Protein AF-A0A3B0VD08-F1 (afdb_monomer)

Nearest PDB structures (foldseek):
  7d98-assembly1_Q  TM=5.015E-01  e=8.972E+00  Cupriavidus necator

Radius of gyration: 12.97 Å; Cα contacts (8 Å, |Δi|>4): 31; chains: 1; bounding box: 24×18×38 Å

Solvent-accessible surface area (backbone atoms only — not comparable to full-atom values): 2900 Å² total; per-residue (Å²): 112,72,67,58,54,52,49,30,36,74,70,63,73,32,65,46,49,79,54,94,95,44,78,44,66,49,72,67,40,52,53,51,48,53,52,54,52,51,53,52,51,56,57,55,66,72,77,109

Mean predicted aligned error: 5.1 Å

pLDDT: mean 85.9, std 9.35, range [50.53, 93.19]

Organism: NCBI:txid652676

Sequence (48 aa):
SQEYLSLLARTGRLEAVKRSRIWHTTRQALETYLSSMRKKQVSQNKLN

Foldseek 3Di:
DV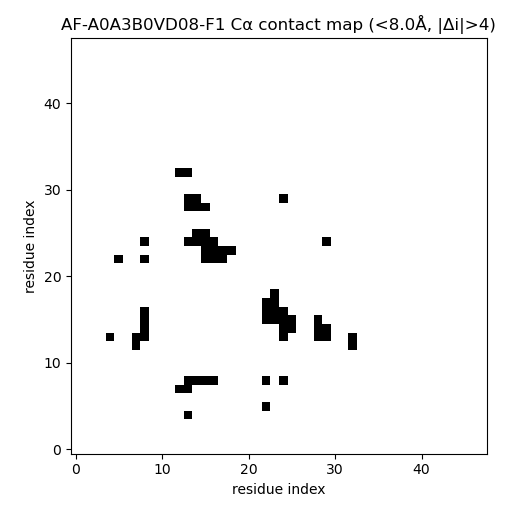VVVVVCQVVVVFDWDDDPPDTHHDPVSVVVSVVVVVVVVVVVVVVD

Structure (mmCIF, N/CA/C/O backbone):
data_AF-A0A3B0VD08-F1
#
_entry.id   AF-A0A3B0VD08-F1
#
loop_
_atom_site.group_PDB
_atom_site.id
_atom_site.type_symbol
_atom_site.label_atom_id
_atom_site.label_alt_id
_atom_site.label_comp_id
_atom_site.label_asym_id
_atom_site.label_entity_id
_atom_site.label_seq_id
_atom_site.pdbx_PDB_ins_code
_atom_site.Cartn_x
_atom_site.Cartn_y
_atom_site.Cartn_z
_atom_site.occupancy
_atom_site.B_iso_or_equiv
_atom_site.auth_seq_id
_atom_site.auth_comp_id
_atom_site.auth_asym_id
_atom_site.auth_atom_id
_atom_site.pdbx_PDB_model_num
ATOM 1 N N . SER A 1 1 ? 5.370 14.104 -0.409 1.00 81.69 1 SER A N 1
ATOM 2 C CA . SER A 1 1 ? 6.558 14.106 -1.289 1.00 81.69 1 SER A CA 1
ATOM 3 C C . SER A 1 1 ? 6.681 12.765 -2.010 1.00 81.69 1 SER A C 1
ATOM 5 O O . SER A 1 1 ? 6.162 11.765 -1.520 1.00 81.69 1 SER A O 1
ATOM 7 N N . GLN A 1 2 ? 7.338 12.731 -3.175 1.00 85.25 2 GLN A N 1
ATOM 8 C CA . GLN A 1 2 ? 7.543 11.510 -3.976 1.00 85.25 2 GLN A CA 1
ATOM 9 C C . GLN A 1 2 ? 8.438 10.474 -3.272 1.00 85.25 2 GLN A C 1
ATOM 11 O O . GLN A 1 2 ? 8.211 9.267 -3.381 1.00 85.25 2 GLN A O 1
ATOM 16 N N . GLU A 1 3 ? 9.421 10.936 -2.500 1.00 88.75 3 GLU A N 1
ATOM 17 C CA . GLU A 1 3 ? 10.307 10.081 -1.699 1.00 88.75 3 GLU A CA 1
ATOM 18 C C . GLU A 1 3 ? 9.531 9.266 -0.661 1.00 88.75 3 GLU A C 1
ATOM 20 O O . GLU A 1 3 ? 9.763 8.067 -0.508 1.00 88.75 3 GLU A O 1
ATOM 25 N N . TYR A 1 4 ? 8.541 9.883 -0.009 1.00 89.94 4 TYR A N 1
ATOM 26 C CA . TYR A 1 4 ? 7.698 9.206 0.972 1.00 89.94 4 TYR A CA 1
ATOM 27 C C . TYR A 1 4 ? 6.885 8.068 0.342 1.00 89.94 4 TYR A C 1
ATOM 29 O O . TYR A 1 4 ? 6.840 6.963 0.877 1.00 89.94 4 TYR A O 1
ATOM 37 N N . LEU A 1 5 ? 6.310 8.295 -0.842 1.00 86.12 5 LEU A N 1
ATOM 38 C CA . LEU A 1 5 ? 5.595 7.250 -1.584 1.00 86.12 5 LEU A CA 1
ATOM 39 C C . LEU A 1 5 ? 6.533 6.114 -2.012 1.00 86.12 5 LEU A C 1
ATOM 41 O O . LEU A 1 5 ? 6.168 4.942 -1.929 1.00 86.12 5 LEU A O 1
ATOM 45 N N . SER A 1 6 ? 7.764 6.450 -2.402 1.00 87.94 6 SER A N 1
ATOM 46 C CA . SER A 1 6 ? 8.784 5.460 -2.765 1.00 87.94 6 SER A CA 1
ATOM 47 C C . SER A 1 6 ? 9.192 4.595 -1.568 1.00 87.94 6 SER A C 1
ATOM 49 O O . SER A 1 6 ? 9.363 3.384 -1.706 1.00 87.94 6 SER A O 1
ATOM 51 N N . LEU A 1 7 ? 9.305 5.187 -0.376 1.00 92.38 7 LEU A N 1
ATOM 52 C CA . LEU A 1 7 ? 9.544 4.458 0.870 1.00 92.38 7 LEU A CA 1
ATOM 53 C C . LEU A 1 7 ? 8.382 3.509 1.202 1.00 92.38 7 LEU A C 1
ATOM 55 O O . LEU A 1 7 ? 8.613 2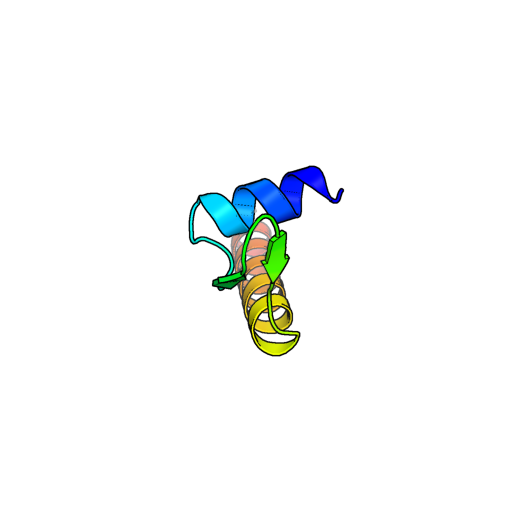.351 1.553 1.00 92.38 7 LEU A O 1
ATOM 59 N N . LEU A 1 8 ? 7.135 3.966 1.072 1.00 91.50 8 LEU A N 1
ATOM 60 C CA . LEU A 1 8 ? 5.955 3.138 1.343 1.00 91.50 8 LEU A CA 1
ATOM 61 C C . LEU A 1 8 ? 5.859 1.935 0.398 1.00 91.50 8 LEU A C 1
ATOM 63 O O . LEU A 1 8 ? 5.594 0.825 0.857 1.00 91.50 8 LEU A O 1
ATOM 67 N N . ALA A 1 9 ? 6.143 2.141 -0.889 1.00 91.81 9 ALA A N 1
ATOM 68 C CA . ALA A 1 9 ? 6.195 1.069 -1.878 1.00 91.81 9 ALA A CA 1
ATOM 69 C C . ALA A 1 9 ? 7.278 0.029 -1.536 1.00 91.81 9 ALA A C 1
ATOM 71 O O . ALA A 1 9 ? 7.028 -1.171 -1.568 1.00 91.81 9 ALA A O 1
ATOM 72 N N . AR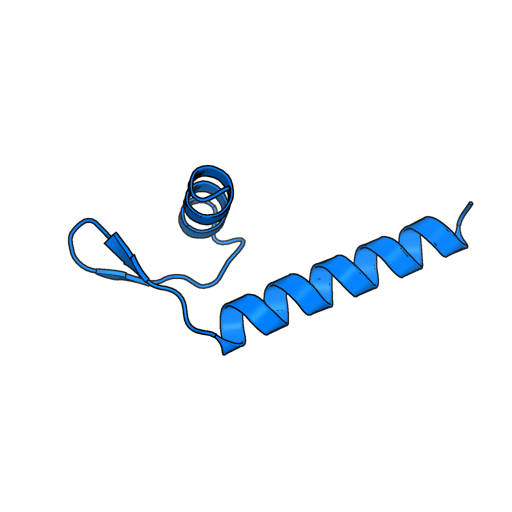G A 1 10 ? 8.472 0.481 -1.127 1.00 89.75 10 ARG A N 1
ATOM 73 C CA . ARG A 1 10 ? 9.587 -0.408 -0.749 1.00 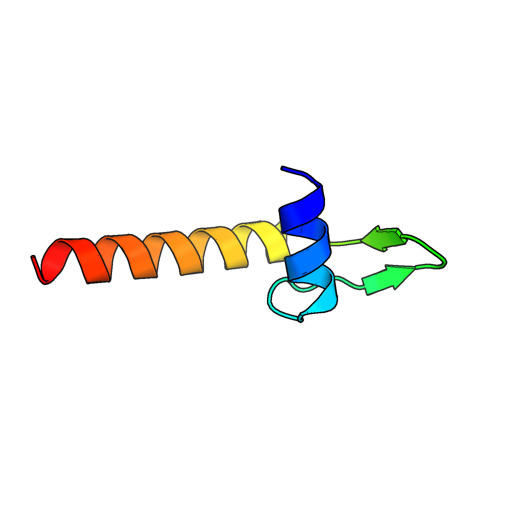89.75 10 ARG A CA 1
ATOM 74 C C . ARG A 1 10 ? 9.357 -1.176 0.551 1.00 89.75 10 ARG A C 1
ATOM 76 O O . ARG A 1 10 ? 9.885 -2.269 0.704 1.00 89.75 10 ARG A O 1
ATOM 83 N N . THR A 1 11 ? 8.628 -0.589 1.494 1.00 91.12 11 THR A N 1
ATOM 84 C CA . THR A 1 11 ? 8.340 -1.197 2.806 1.00 91.12 11 THR A CA 1
ATOM 85 C C . THR A 1 11 ? 7.106 -2.099 2.789 1.00 91.12 11 THR A C 1
ATOM 87 O O . THR A 1 11 ? 6.787 -2.695 3.812 1.00 91.12 11 THR A O 1
ATOM 90 N N . GLY A 1 12 ? 6.393 -2.189 1.657 1.00 87.62 12 GLY A N 1
ATOM 91 C CA . GLY A 1 12 ? 5.165 -2.979 1.527 1.00 87.62 12 GLY A CA 1
ATOM 92 C C . GLY A 1 12 ? 3.949 -2.368 2.231 1.00 87.62 12 GLY A C 1
ATOM 93 O O . GLY A 1 12 ? 2.909 -3.008 2.326 1.00 87.62 12 GLY A O 1
ATOM 94 N N . ARG A 1 13 ? 4.055 -1.126 2.725 1.00 87.94 13 ARG A N 1
ATOM 95 C CA . ARG A 1 13 ? 2.933 -0.402 3.353 1.00 87.94 13 ARG A CA 1
ATOM 96 C C . ARG A 1 13 ? 1.942 0.168 2.346 1.00 87.94 13 ARG A C 1
ATOM 98 O O . ARG A 1 13 ? 0.828 0.521 2.719 1.00 87.94 13 ARG A O 1
ATOM 105 N N . LEU A 1 14 ? 2.372 0.299 1.099 1.00 90.38 14 LEU A N 1
ATOM 106 C CA . LEU A 1 14 ? 1.536 0.657 -0.031 1.00 90.38 14 LEU A CA 1
ATOM 107 C C . LEU A 1 14 ? 1.681 -0.451 -1.065 1.00 90.38 14 LEU A C 1
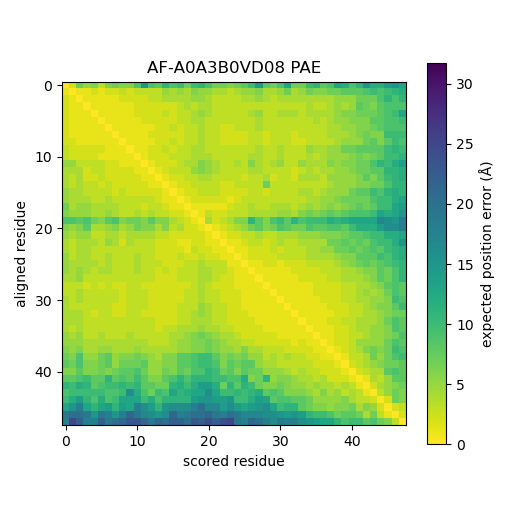ATOM 109 O O . LEU A 1 14 ? 2.803 -0.776 -1.455 1.00 90.38 14 LEU A O 1
ATOM 113 N N . GLU A 1 15 ? 0.557 -1.015 -1.504 1.00 90.88 15 GLU A N 1
ATOM 114 C CA . GLU A 1 15 ? 0.5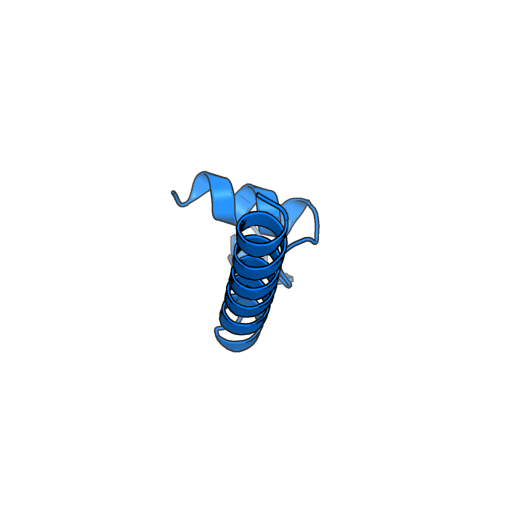62 -2.032 -2.551 1.00 90.88 15 GLU A CA 1
ATOM 115 C C . GLU A 1 15 ? 1.109 -1.428 -3.846 1.00 90.88 15 GLU A C 1
ATOM 117 O O . GLU A 1 15 ? 0.502 -0.563 -4.488 1.00 90.88 15 GLU A O 1
ATOM 122 N N . ALA A 1 16 ? 2.313 -1.863 -4.198 1.00 93.19 16 ALA A N 1
ATOM 123 C CA . ALA A 1 16 ? 3.034 -1.400 -5.361 1.00 93.19 16 ALA A CA 1
ATOM 124 C C . ALA A 1 16 ? 3.795 -2.566 -5.990 1.00 93.19 16 ALA A C 1
ATOM 126 O O . ALA A 1 16 ? 4.389 -3.397 -5.304 1.00 93.19 16 ALA A O 1
ATOM 127 N N . VAL A 1 17 ? 3.800 -2.604 -7.317 1.00 90.44 17 VAL A N 1
ATOM 128 C CA . VAL A 1 17 ? 4.499 -3.605 -8.115 1.00 90.44 17 VAL A CA 1
ATOM 129 C C . VAL A 1 17 ? 5.730 -2.958 -8.728 1.00 90.44 17 VAL A C 1
ATOM 131 O O . VAL A 1 17 ? 5.652 -1.922 -9.395 1.00 90.44 17 VAL A O 1
ATOM 134 N N . LYS A 1 18 ? 6.890 -3.582 -8.522 1.00 90.44 18 LYS A N 1
ATOM 135 C CA . LYS A 1 18 ? 8.128 -3.161 -9.173 1.00 90.44 18 LYS A CA 1
ATOM 136 C C . LYS A 1 18 ? 8.104 -3.611 -10.633 1.00 90.44 18 LYS A C 1
ATOM 138 O O . LYS A 1 18 ? 8.193 -4.803 -10.923 1.00 90.44 18 LYS A O 1
ATOM 143 N N . ARG A 1 19 ? 8.021 -2.660 -11.564 1.00 91.12 19 ARG A N 1
ATOM 144 C CA . ARG A 1 19 ? 8.243 -2.907 -12.994 1.00 91.12 19 ARG A CA 1
ATOM 145 C C . ARG A 1 19 ? 9.556 -2.262 -13.400 1.00 91.12 19 ARG A C 1
ATOM 147 O O . ARG A 1 19 ? 9.715 -1.046 -13.360 1.00 91.12 19 ARG A O 1
ATOM 154 N N . SER A 1 20 ? 10.509 -3.103 -13.799 1.00 88.88 20 SER A N 1
ATOM 155 C CA . SER A 1 20 ? 11.862 -2.678 -14.158 1.00 88.88 20 SER A CA 1
ATOM 156 C C . SER A 1 20 ? 12.525 -1.891 -13.010 1.00 88.88 20 SER A C 1
ATOM 158 O O . SER A 1 20 ? 12.859 -2.470 -11.972 1.00 88.88 20 SER A O 1
ATOM 160 N N . ARG A 1 21 ? 12.680 -0.571 -13.162 1.00 87.62 21 ARG A N 1
ATOM 161 C CA . ARG A 1 21 ? 13.293 0.338 -12.179 1.00 87.62 21 ARG A CA 1
ATOM 162 C C . ARG A 1 21 ? 12.287 1.230 -11.449 1.00 87.62 21 ARG A C 1
ATOM 164 O O . ARG A 1 21 ? 12.699 2.027 -10.612 1.00 87.62 21 ARG A O 1
ATOM 171 N N . ILE A 1 22 ? 10.995 1.101 -11.747 1.00 88.19 22 ILE A N 1
ATOM 172 C CA . ILE A 1 22 ? 9.950 1.996 -11.250 1.00 88.19 22 ILE A CA 1
ATOM 173 C C . ILE A 1 22 ? 8.947 1.200 -10.412 1.00 88.19 22 ILE A C 1
ATOM 175 O O . ILE A 1 22 ? 8.580 0.067 -10.733 1.00 88.19 22 ILE A O 1
ATOM 179 N N . TRP A 1 23 ? 8.521 1.800 -9.305 1.00 89.38 23 TRP A N 1
ATOM 180 C CA . TRP A 1 23 ? 7.422 1.291 -8.494 1.00 89.38 23 TRP A CA 1
ATOM 181 C C . TRP A 1 23 ? 6.111 1.849 -9.030 1.00 89.38 23 TRP A C 1
ATOM 183 O O . TRP A 1 23 ? 5.925 3.063 -9.077 1.00 89.38 23 TRP A O 1
ATOM 193 N N . HIS A 1 24 ? 5.207 0.959 -9.425 1.00 90.50 24 HIS A N 1
ATOM 194 C CA . HIS A 1 24 ? 3.873 1.321 -9.880 1.00 90.50 24 HIS A CA 1
ATOM 195 C C . HIS A 1 24 ? 2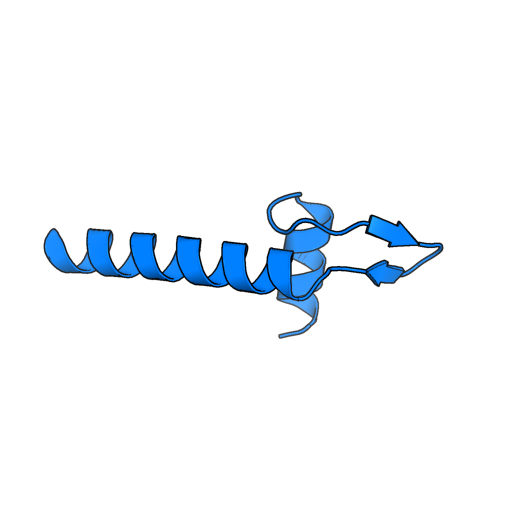.858 0.932 -8.819 1.00 90.50 24 HIS A C 1
ATOM 197 O O . HIS A 1 24 ? 2.911 -0.166 -8.278 1.00 90.50 24 HIS A O 1
ATOM 203 N N . THR A 1 25 ? 1.917 1.820 -8.541 1.00 93.00 25 THR A N 1
ATOM 204 C CA . THR A 1 25 ? 0.784 1.551 -7.654 1.00 93.00 25 THR A CA 1
ATOM 205 C C . THR A 1 25 ?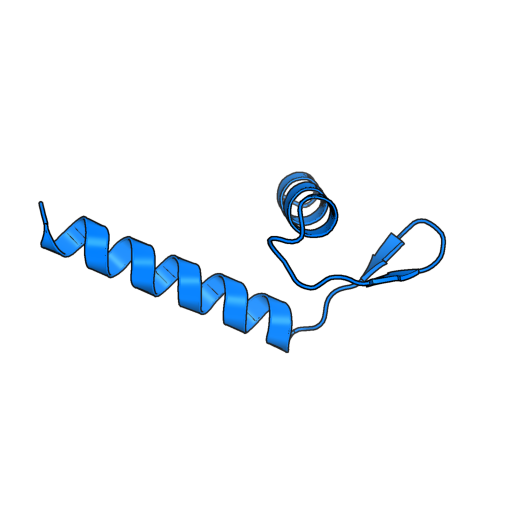 -0.511 1.816 -8.410 1.00 93.00 25 THR A C 1
ATOM 207 O O . THR A 1 25 ? -0.504 2.461 -9.462 1.00 93.00 25 THR A O 1
ATOM 210 N N . THR A 1 26 ? -1.622 1.302 -7.898 1.00 93.06 26 THR A N 1
ATOM 211 C CA . THR A 1 26 ? -2.952 1.561 -8.448 1.00 93.06 26 THR A CA 1
ATOM 212 C C . THR A 1 26 ? -3.661 2.631 -7.627 1.00 93.06 26 THR A C 1
ATOM 214 O O . THR A 1 26 ? -3.368 2.852 -6.451 1.00 93.06 26 THR A O 1
ATOM 217 N N . ARG A 1 27 ? -4.643 3.299 -8.240 1.00 91.94 27 ARG A N 1
ATOM 218 C CA . ARG A 1 27 ? -5.463 4.292 -7.535 1.00 91.94 27 ARG A CA 1
ATOM 219 C C . ARG A 1 27 ? -6.191 3.676 -6.335 1.00 91.94 27 ARG A C 1
ATOM 221 O O . ARG A 1 27 ? -6.201 4.273 -5.267 1.00 91.94 27 ARG A O 1
ATOM 228 N N . GLN A 1 28 ? -6.698 2.452 -6.485 1.00 92.44 28 GLN A N 1
ATOM 229 C CA . GLN A 1 28 ? -7.379 1.720 -5.412 1.00 92.44 28 GLN A CA 1
ATOM 230 C C . GLN A 1 28 ? -6.466 1.437 -4.208 1.00 92.44 28 GLN A C 1
ATOM 232 O O . GLN A 1 28 ? -6.894 1.604 -3.063 1.00 92.44 28 GLN A O 1
ATOM 237 N N . ALA A 1 29 ? -5.205 1.060 -4.446 1.00 90.94 29 ALA A N 1
ATOM 238 C CA . ALA A 1 29 ? -4.222 0.861 -3.379 1.00 90.94 29 ALA A CA 1
ATOM 239 C C . ALA A 1 29 ? -3.965 2.165 -2.610 1.00 90.94 29 ALA A C 1
ATOM 241 O O . ALA A 1 29 ? -3.929 2.183 -1.376 1.00 90.94 29 ALA A O 1
ATOM 242 N N . LEU A 1 30 ? -3.857 3.279 -3.338 1.00 90.94 30 LEU A N 1
ATOM 243 C CA . LEU A 1 30 ? -3.676 4.597 -2.740 1.00 90.94 30 LEU A CA 1
ATOM 244 C C . LEU A 1 30 ? -4.891 5.021 -1.901 1.00 90.94 30 LEU A C 1
ATOM 246 O O . LEU A 1 30 ? -4.726 5.486 -0.776 1.00 90.94 30 LEU A O 1
ATOM 250 N N . GLU A 1 31 ? -6.109 4.833 -2.406 1.00 92.94 31 GLU A N 1
ATOM 251 C CA . GLU A 1 31 ? -7.341 5.167 -1.678 1.00 92.94 31 GLU A CA 1
ATOM 252 C C . GLU A 1 31 ? -7.525 4.319 -0.416 1.00 92.94 31 GLU A C 1
ATOM 254 O O . GLU A 1 31 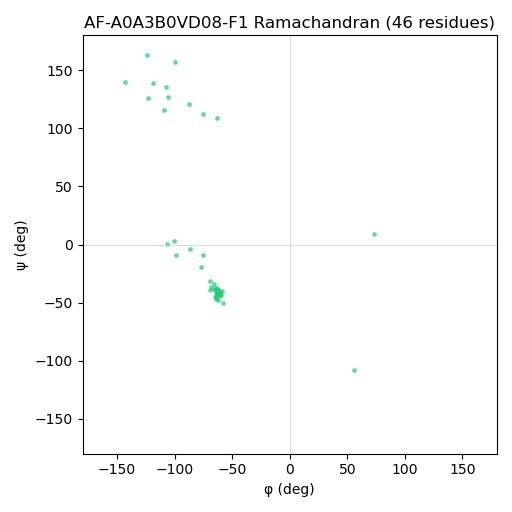? -7.947 4.831 0.628 1.00 92.94 31 GLU A O 1
ATOM 259 N N . THR A 1 32 ? -7.146 3.043 -0.483 1.00 92.00 32 THR A N 1
ATOM 260 C CA . THR A 1 32 ? -7.132 2.136 0.670 1.00 92.00 32 THR A CA 1
ATOM 261 C C . THR A 1 32 ? -6.151 2.625 1.732 1.00 92.00 32 THR A C 1
ATOM 263 O O . THR A 1 32 ? -6.522 2.774 2.902 1.00 92.00 32 THR A O 1
ATOM 266 N N . TYR A 1 33 ? -4.926 2.971 1.323 1.00 90.44 33 TYR A N 1
ATOM 267 C CA . TYR A 1 33 ? -3.916 3.537 2.212 1.00 90.44 33 TYR A CA 1
ATOM 268 C C . TYR A 1 33 ? -4.408 4.832 2.878 1.00 90.44 33 TYR A C 1
ATOM 270 O O . TYR A 1 33 ? -4.401 4.937 4.106 1.00 90.44 33 TYR A O 1
ATOM 278 N N . LEU A 1 34 ? -4.928 5.785 2.101 1.00 90.62 34 LEU A N 1
ATOM 279 C CA . LEU A 1 34 ? -5.451 7.055 2.619 1.00 90.62 34 LEU A CA 1
ATOM 280 C C . LEU A 1 34 ? -6.627 6.852 3.584 1.00 90.62 34 LEU A C 1
ATOM 282 O O . LEU A 1 34 ? -6.706 7.504 4.628 1.00 90.62 34 LEU A O 1
ATOM 286 N N . SER A 1 35 ? -7.524 5.916 3.278 1.00 91.56 35 SER A N 1
ATOM 287 C CA . SER A 1 35 ? -8.658 5.593 4.146 1.00 91.56 35 SER A CA 1
ATOM 288 C C . SER A 1 35 ? -8.210 4.977 5.471 1.00 91.56 35 SER A C 1
ATOM 290 O O . SER A 1 35 ? -8.767 5.314 6.519 1.00 91.56 35 SER A O 1
ATOM 292 N N . SER A 1 36 ? -7.183 4.122 5.458 1.00 89.31 36 SER A N 1
ATOM 293 C CA . SER A 1 36 ? -6.598 3.561 6.683 1.00 89.31 36 SER A CA 1
ATOM 294 C C . SER A 1 36 ? -5.951 4.641 7.562 1.00 89.31 36 SER A C 1
ATOM 296 O O . SER A 1 36 ? -6.167 4.665 8.776 1.00 89.31 36 SER A O 1
ATOM 298 N N . MET A 1 37 ? -5.250 5.597 6.945 1.00 88.12 37 MET A N 1
ATOM 299 C CA . MET A 1 37 ? -4.628 6.729 7.635 1.00 88.12 37 MET A CA 1
ATOM 300 C C . MET A 1 37 ? -5.680 7.630 8.290 1.00 88.12 37 MET A C 1
ATOM 302 O O . MET A 1 37 ? -5.545 7.976 9.464 1.00 88.12 37 MET A O 1
ATOM 306 N N . ARG A 1 38 ? -6.778 7.934 7.582 1.00 87.19 38 ARG A N 1
ATOM 307 C CA . ARG A 1 38 ? -7.890 8.732 8.125 1.00 87.19 38 ARG A CA 1
ATOM 308 C C . ARG A 1 38 ? -8.539 8.067 9.339 1.00 87.19 38 ARG A C 1
ATOM 310 O O . ARG A 1 38 ? -8.792 8.737 10.336 1.00 87.19 38 ARG A O 1
ATOM 317 N N . LYS A 1 39 ? -8.776 6.750 9.289 1.00 84.81 39 LYS A N 1
ATOM 318 C CA . LYS A 1 39 ? -9.308 5.989 10.436 1.00 84.81 39 LYS A CA 1
ATOM 319 C C . LYS A 1 39 ? -8.383 6.087 11.650 1.00 84.81 39 LYS A C 1
ATOM 321 O O . LYS A 1 39 ? -8.856 6.323 12.758 1.00 84.81 39 LYS A O 1
ATOM 326 N N . LYS A 1 40 ? -7.069 5.960 11.436 1.00 79.81 40 LYS A N 1
ATOM 327 C CA . LYS A 1 40 ? -6.070 6.076 12.506 1.00 79.81 40 LYS A CA 1
ATOM 328 C C . LYS A 1 40 ? -6.085 7.466 13.145 1.00 79.81 40 LYS A C 1
ATOM 330 O O . LYS A 1 40 ? -6.062 7.563 14.367 1.00 79.81 40 LYS A O 1
ATOM 335 N N . GLN A 1 41 ? -6.185 8.519 12.336 1.00 80.56 41 GLN A N 1
ATOM 336 C CA . GLN A 1 41 ? -6.237 9.897 12.823 1.00 80.56 41 GLN A CA 1
ATOM 337 C C . GLN A 1 41 ? -7.494 10.166 13.660 1.00 80.56 41 GLN A C 1
ATOM 339 O O . GLN A 1 41 ? -7.382 10.677 14.767 1.00 80.56 41 GLN A O 1
ATOM 344 N N . VAL A 1 42 ? -8.675 9.751 13.189 1.00 77.50 42 VAL A N 1
ATOM 345 C CA . VAL A 1 42 ? -9.933 9.908 13.944 1.00 77.50 42 VAL A CA 1
ATOM 346 C C . VAL A 1 42 ? -9.892 9.137 15.266 1.00 77.50 42 VAL A C 1
ATOM 348 O O . VAL A 1 42 ? -10.366 9.635 16.282 1.00 77.50 42 VAL A O 1
ATOM 351 N N . SER A 1 43 ? -9.294 7.942 15.275 1.00 72.75 43 SER A N 1
ATOM 352 C CA . SER A 1 43 ? -9.173 7.142 16.495 1.00 72.75 43 SER A CA 1
ATOM 353 C C . SER A 1 43 ? -8.215 7.764 17.516 1.00 72.75 43 SER A C 1
ATOM 355 O O . SER A 1 43 ? -8.485 7.697 18.707 1.00 72.75 43 SER A O 1
ATOM 357 N N . GLN A 1 44 ? -7.119 8.384 17.066 1.00 66.31 44 GLN A N 1
ATOM 358 C CA . GLN A 1 44 ? -6.178 9.104 17.934 1.00 66.31 44 GLN A CA 1
ATOM 359 C C . GLN A 1 44 ? -6.795 10.390 18.497 1.00 66.31 44 GLN A C 1
ATOM 361 O O . GLN A 1 44 ? -6.638 10.683 19.673 1.00 66.31 44 GLN A O 1
ATOM 366 N N . ASN A 1 45 ? -7.567 11.112 17.684 1.00 69.56 45 ASN A N 1
ATOM 367 C CA . ASN A 1 45 ? -8.189 12.375 18.082 1.00 69.56 45 ASN A CA 1
ATOM 368 C C . ASN A 1 45 ? -9.402 12.214 19.016 1.00 69.56 45 ASN A C 1
ATOM 370 O O . ASN A 1 45 ? -9.931 13.214 19.486 1.00 69.56 45 ASN A O 1
ATOM 374 N N . LYS A 1 46 ? -9.880 10.981 19.229 1.00 64.62 46 LYS A N 1
ATOM 375 C CA . LYS A 1 46 ? -11.008 10.647 20.117 1.00 64.62 46 LYS A CA 1
ATOM 376 C C . LYS A 1 46 ? -10.557 10.135 21.494 1.00 64.62 46 LYS A C 1
ATOM 378 O O . LYS A 1 46 ? -11.388 9.946 22.373 1.00 64.62 46 LYS A O 1
ATOM 383 N N . LEU A 1 47 ? -9.256 9.888 21.657 1.00 59.50 47 LEU A N 1
ATOM 384 C CA . LEU A 1 47 ? -8.602 9.475 22.906 1.00 59.50 47 LEU A CA 1
ATOM 385 C C . LEU A 1 47 ? -7.905 10.648 23.617 1.00 59.50 47 LEU A C 1
ATOM 387 O O . LEU A 1 47 ? -7.245 10.436 24.631 1.00 59.50 47 LEU A O 1
ATOM 391 N N . ASN A 1 48 ? -8.037 11.855 23.069 1.00 50.53 48 ASN A N 1
ATOM 392 C CA . ASN A 1 48 ? -7.435 13.089 23.552 1.00 50.53 48 ASN A CA 1
ATOM 393 C C . ASN A 1 48 ? -8.521 14.134 23.799 1.00 50.53 48 ASN A C 1
ATOM 395 O O . ASN A 1 48 ? -8.233 15.072 24.570 1.00 50.53 48 ASN A O 1
#

Secondary structure (DSSP, 8-state):
-HHHHHHHHHTTSS-EEEETTEEEE-HHHHHHHHHHHHHHHHHHTT--